Protein AF-A0A453BDG1-F1 (afdb_monomer)

Fo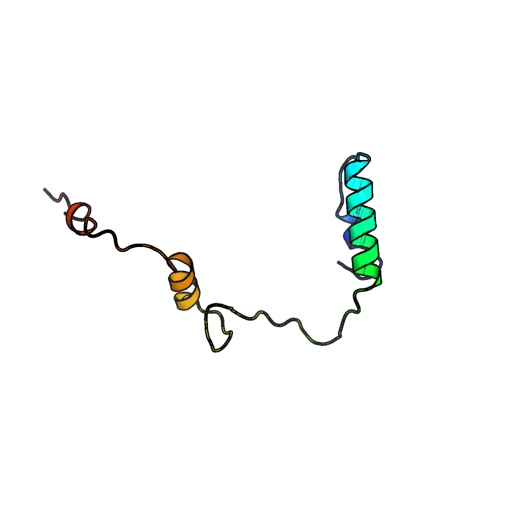ldseek 3Di:
DLPPPVVVVVPDDDQDPVNVVVVVVVVVVSVPDDDDPDDDDQFCPQDPVSDDDPVSVVVVVCVVPDDDPCPVVVPPPPDD

pLDDT: mean 79.81, std 10.91, range [48.06, 93.19]

Structure (mmCIF, N/CA/C/O backbone):
data_AF-A0A453BDG1-F1
#
_entry.id   AF-A0A453BDG1-F1
#
loop_
_atom_site.group_PDB
_atom_site.id
_atom_site.type_symbol
_atom_site.label_atom_id
_atom_site.label_alt_id
_atom_site.label_comp_id
_atom_site.label_asym_id
_atom_site.label_entity_id
_atom_site.label_seq_id
_atom_site.pdbx_PDB_ins_code
_atom_site.Cartn_x
_atom_site.Cartn_y
_atom_site.Cartn_z
_atom_site.occupancy
_atom_site.B_iso_or_equiv
_atom_site.auth_seq_id
_atom_site.auth_comp_id
_atom_site.auth_asym_id
_atom_site.auth_atom_id
_atom_site.pdbx_PDB_model_num
ATOM 1 N N . GLY A 1 1 ? -5.533 -0.535 16.663 1.00 60.09 1 GLY A N 1
ATOM 2 C CA . GLY A 1 1 ? -6.051 -0.941 15.350 1.00 60.09 1 GLY A CA 1
ATOM 3 C C . GLY A 1 1 ? -7.194 -1.908 15.542 1.00 60.09 1 GLY A C 1
ATOM 4 O O . GLY A 1 1 ? -8.289 -1.467 15.820 1.00 60.09 1 GLY A O 1
ATOM 5 N N . LEU A 1 2 ? -6.965 -3.218 15.482 1.00 67.19 2 LEU A N 1
ATOM 6 C CA . LEU A 1 2 ? -8.060 -4.201 15.570 1.00 67.19 2 LEU A CA 1
ATOM 7 C C . LEU A 1 2 ? -8.261 -4.791 16.972 1.00 67.1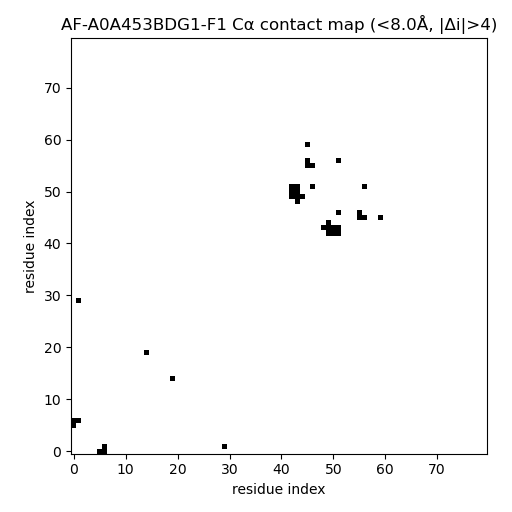9 2 LEU A C 1
ATOM 9 O O . LEU A 1 2 ? -9.387 -5.084 17.363 1.00 67.19 2 LEU A O 1
ATOM 13 N N . ASN A 1 3 ? -7.186 -4.885 17.763 1.00 67.75 3 ASN A N 1
ATOM 14 C CA . ASN A 1 3 ? -7.269 -5.374 19.136 1.00 67.75 3 ASN A CA 1
ATOM 15 C C . ASN A 1 3 ? -8.126 -4.432 20.006 1.00 67.75 3 ASN A C 1
ATOM 17 O O . ASN A 1 3 ? -7.999 -3.199 19.929 1.00 67.75 3 ASN A O 1
ATOM 21 N N . GLY A 1 4 ? -9.027 -5.018 20.797 1.00 71.31 4 GLY A N 1
ATOM 22 C CA . GLY A 1 4 ? -9.936 -4.300 21.693 1.00 71.31 4 GLY A CA 1
ATOM 23 C C . GLY A 1 4 ? -10.882 -3.318 20.993 1.00 71.31 4 GLY A C 1
ATOM 24 O O . GLY A 1 4 ? -11.189 -2.274 21.571 1.00 71.31 4 GLY A O 1
ATOM 25 N N . ASN A 1 5 ? -11.286 -3.599 19.745 1.00 74.38 5 ASN A N 1
ATOM 26 C CA . ASN A 1 5 ? -12.190 -2.761 18.939 1.00 74.38 5 ASN A CA 1
ATOM 27 C C . ASN A 1 5 ? -11.738 -1.294 18.824 1.00 74.38 5 ASN A C 1
ATOM 29 O O . ASN A 1 5 ? -12.554 -0.381 18.710 1.00 74.38 5 ASN A O 1
ATOM 33 N N . SER A 1 6 ? -10.423 -1.051 18.876 1.00 78.56 6 SER A N 1
ATOM 34 C CA . SER A 1 6 ? -9.869 0.307 18.828 1.00 78.56 6 SER A CA 1
ATOM 35 C C . SER A 1 6 ? -10.154 1.026 17.502 1.00 78.56 6 SER A C 1
ATOM 37 O O . SER A 1 6 ? -10.344 2.234 17.526 1.00 78.56 6 SER A O 1
ATOM 39 N N . TRP A 1 7 ? -10.304 0.295 16.393 1.00 80.88 7 TRP A N 1
ATOM 40 C CA . TRP A 1 7 ? -10.633 0.821 15.061 1.00 80.88 7 TRP A CA 1
ATOM 41 C C . TRP A 1 7 ? -11.958 1.585 15.020 1.00 80.88 7 TRP A C 1
ATOM 43 O O . TRP A 1 7 ? -12.107 2.524 14.247 1.00 80.88 7 TRP A O 1
ATOM 53 N N . ALA A 1 8 ? -12.925 1.206 15.861 1.00 81.38 8 ALA A N 1
ATOM 54 C CA . ALA A 1 8 ? -14.217 1.878 15.914 1.00 81.38 8 ALA A CA 1
ATOM 55 C C . ALA A 1 8 ? -14.112 3.282 16.534 1.00 81.38 8 ALA A C 1
ATOM 57 O O . ALA A 1 8 ? -14.972 4.120 16.282 1.00 81.38 8 ALA A O 1
ATOM 58 N N . ARG A 1 9 ? -13.064 3.551 17.329 1.00 80.12 9 ARG A N 1
ATOM 59 C CA . ARG A 1 9 ? -12.839 4.857 17.974 1.00 80.12 9 ARG A CA 1
ATOM 60 C C . ARG A 1 9 ? -12.298 5.911 17.012 1.00 80.12 9 ARG A C 1
ATOM 62 O O . ARG A 1 9 ? -12.479 7.096 17.265 1.00 80.12 9 ARG A O 1
ATOM 69 N N . ASP A 1 10 ? -11.670 5.476 15.923 1.00 77.38 10 ASP A N 1
ATOM 70 C CA . ASP A 1 10 ? -11.127 6.361 14.888 1.00 77.38 10 ASP A CA 1
ATOM 71 C C . ASP A 1 10 ? -12.239 6.921 13.974 1.00 77.38 10 ASP A C 1
ATOM 73 O O . ASP A 1 10 ? -12.005 7.810 13.158 1.00 77.38 10 ASP A O 1
ATOM 77 N N . ILE A 1 11 ? -13.477 6.433 14.126 1.00 78.50 11 ILE A N 1
ATOM 78 C CA . ILE A 1 11 ? -14.654 6.904 13.395 1.00 78.50 11 ILE A CA 1
ATOM 79 C C . ILE A 1 11 ? -15.230 8.124 14.127 1.00 78.50 11 ILE A C 1
ATOM 81 O O . ILE A 1 11 ? -16.119 8.008 14.968 1.00 78.50 11 ILE A O 1
ATOM 85 N N . GLN A 1 12 ? -14.703 9.307 13.815 1.00 71.31 12 GLN A N 1
ATOM 86 C CA . GLN A 1 12 ? -15.164 10.584 14.366 1.00 71.31 12 GLN A CA 1
ATOM 87 C C . GLN A 1 12 ? -16.056 11.315 13.356 1.00 71.31 12 GLN A C 1
ATOM 89 O O . GLN A 1 12 ? -15.551 12.060 12.523 1.00 71.31 12 GLN A O 1
ATOM 94 N N . ASP A 1 13 ? -17.375 11.095 13.406 1.00 73.50 13 ASP A N 1
ATOM 95 C CA . ASP A 1 13 ? -18.360 11.953 12.726 1.00 73.50 13 ASP A CA 1
ATOM 96 C C . ASP A 1 13 ? -19.800 11.660 13.192 1.00 73.50 13 ASP A C 1
ATOM 98 O O . ASP A 1 13 ? -20.072 10.617 13.793 1.00 73.50 13 ASP A O 1
ATOM 102 N N . ASN A 1 14 ? -20.750 12.538 12.861 1.00 72.62 14 ASN A N 1
ATOM 103 C CA . ASN A 1 14 ? -22.177 12.276 13.045 1.00 72.62 14 ASN A CA 1
ATOM 104 C C . ASN A 1 14 ? -22.635 11.173 12.067 1.00 72.62 14 ASN A C 1
ATOM 106 O O . ASN A 1 14 ? -22.728 11.365 10.847 1.00 72.62 14 ASN A O 1
ATOM 110 N N . LEU A 1 15 ? -22.864 9.973 12.601 1.00 72.00 15 LEU A N 1
ATOM 111 C CA . LEU A 1 15 ? -23.198 8.776 11.833 1.00 72.00 15 LEU A CA 1
ATOM 112 C C . LEU A 1 15 ? -24.682 8.788 11.443 1.00 72.00 15 LEU A C 1
ATOM 114 O O . LEU A 1 15 ? -25.538 8.283 12.163 1.00 72.00 15 LEU A O 1
ATOM 118 N N . GLY A 1 16 ? -24.994 9.335 10.266 1.00 81.00 16 GLY A N 1
ATOM 119 C CA . GLY A 1 16 ? -26.299 9.120 9.635 1.00 81.00 16 GLY A CA 1
ATOM 120 C C . GLY A 1 16 ? -26.578 7.628 9.382 1.00 81.00 16 GLY A C 1
ATOM 121 O O . GLY A 1 16 ? -25.651 6.818 9.305 1.00 81.00 16 GLY A O 1
ATOM 122 N N . LEU A 1 17 ? -27.851 7.260 9.192 1.00 80.50 17 LEU A N 1
ATOM 123 C CA . LEU A 1 17 ? -28.319 5.865 9.076 1.00 80.50 17 LEU A CA 1
ATOM 124 C C . LEU A 1 17 ? -27.503 5.012 8.080 1.00 80.50 17 LEU A C 1
ATOM 126 O O . LEU A 1 17 ? -27.190 3.854 8.346 1.00 80.50 17 LEU A O 1
ATOM 130 N N . HIS A 1 18 ? -27.104 5.602 6.950 1.00 81.94 18 HIS A N 1
AT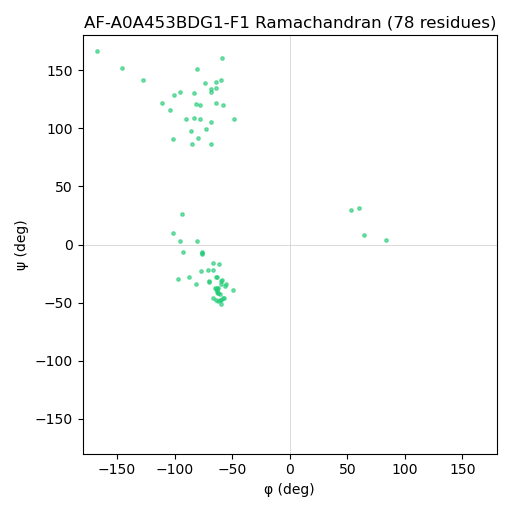OM 131 C CA . HIS A 1 18 ? -26.283 4.924 5.945 1.00 81.94 18 HIS A CA 1
ATOM 132 C C . HIS A 1 18 ? -24.894 4.523 6.474 1.00 81.94 18 HIS A C 1
ATOM 134 O O . HIS A 1 18 ? -24.426 3.414 6.218 1.00 81.94 18 HIS A O 1
ATOM 140 N N . LYS A 1 19 ? -24.252 5.395 7.262 1.00 81.88 19 LYS A N 1
ATOM 141 C CA . LYS A 1 19 ? -22.932 5.127 7.847 1.00 81.88 19 LYS A CA 1
ATOM 142 C C . LYS A 1 19 ? -23.002 4.044 8.931 1.00 81.88 19 LYS A C 1
ATOM 144 O O . LYS A 1 19 ? -22.072 3.254 9.051 1.00 81.88 19 LYS A O 1
ATOM 149 N N . ILE A 1 20 ? -24.120 3.944 9.659 1.00 84.88 20 ILE A N 1
ATOM 150 C CA . ILE A 1 20 ? -24.366 2.848 10.618 1.00 84.88 20 ILE A CA 1
ATOM 151 C C . ILE A 1 20 ? -24.409 1.495 9.893 1.00 84.88 20 ILE A C 1
ATOM 153 O O . ILE A 1 20 ? -23.822 0.522 10.362 1.00 84.88 20 ILE A O 1
ATOM 157 N N . GLY A 1 21 ? -25.049 1.436 8.720 1.00 87.31 21 GLY A N 1
ATOM 158 C CA . GLY A 1 21 ? -25.066 0.227 7.893 1.00 87.31 21 GLY A CA 1
ATOM 159 C C . GLY A 1 21 ? -23.660 -0.223 7.484 1.00 87.31 21 GLY A C 1
ATOM 160 O O . GLY A 1 21 ? -23.303 -1.385 7.672 1.00 87.31 21 GLY A O 1
ATOM 161 N N . GLN A 1 22 ? -22.834 0.707 6.998 1.00 87.00 22 GLN A N 1
ATOM 162 C CA . GLN A 1 22 ? -21.437 0.430 6.637 1.00 87.00 22 GLN A CA 1
ATOM 163 C C . GLN A 1 22 ? -20.599 -0.002 7.849 1.00 87.00 22 GLN A C 1
ATOM 165 O O . GLN A 1 22 ? -19.788 -0.924 7.754 1.00 87.00 22 GLN A O 1
ATOM 170 N N . TYR A 1 23 ? -20.831 0.616 9.009 1.00 86.19 23 TYR A N 1
ATOM 171 C CA . TYR A 1 23 ? -20.183 0.232 10.258 1.00 86.19 23 TYR A CA 1
ATOM 172 C C . TYR A 1 23 ? -20.502 -1.216 10.652 1.00 86.19 23 TYR A C 1
ATOM 174 O O . TYR A 1 23 ? -19.590 -1.987 10.945 1.00 86.19 23 TYR A O 1
ATOM 182 N N . LEU A 1 24 ? -21.778 -1.616 10.615 1.00 87.75 24 LEU A N 1
ATOM 183 C CA . LEU A 1 24 ? -22.189 -2.986 10.935 1.00 87.75 24 LEU A CA 1
ATOM 184 C C . LEU A 1 24 ? -21.585 -4.006 9.963 1.00 87.75 24 LEU A C 1
ATOM 186 O O . LEU A 1 24 ? -21.178 -5.088 10.387 1.00 87.75 24 LEU A O 1
ATOM 190 N N . GLN A 1 25 ? -21.480 -3.662 8.678 1.00 90.31 25 GLN A N 1
ATOM 191 C CA . GLN A 1 25 ? -20.812 -4.508 7.687 1.00 90.31 25 GLN A CA 1
ATOM 192 C C . GLN A 1 25 ? -19.331 -4.706 8.026 1.00 90.31 25 GLN A C 1
ATOM 194 O O . GLN A 1 25 ? -18.860 -5.844 8.071 1.00 90.31 25 GLN A O 1
ATOM 199 N N . LEU A 1 26 ? -18.609 -3.624 8.329 1.00 88.12 26 LEU A N 1
ATOM 200 C CA . LEU A 1 26 ? -17.209 -3.693 8.752 1.00 88.12 26 LEU A CA 1
ATOM 201 C C . LEU A 1 26 ? -17.044 -4.503 10.038 1.00 88.12 26 LEU A C 1
ATOM 203 O O . LEU A 1 26 ? -16.157 -5.349 10.116 1.00 88.12 26 LEU A O 1
ATOM 207 N N . TRP A 1 27 ? -17.930 -4.308 11.015 1.00 86.56 27 TRP A N 1
ATOM 208 C CA . TRP A 1 27 ? -17.921 -5.070 12.260 1.00 86.56 27 TRP A CA 1
ATOM 209 C C . TRP A 1 27 ? -18.038 -6.577 12.011 1.00 86.56 27 TRP A C 1
ATOM 211 O O . TRP A 1 27 ? -17.264 -7.358 12.563 1.00 86.56 27 TRP A O 1
ATOM 221 N N . GLN A 1 28 ? -18.968 -6.996 11.148 1.00 88.88 28 GLN A N 1
ATOM 222 C CA . GLN A 1 28 ? -19.153 -8.407 10.794 1.00 88.88 28 GLN A CA 1
ATOM 223 C C . GLN A 1 28 ? -17.930 -9.005 10.088 1.00 88.88 28 GLN A C 1
ATOM 225 O O . GLN A 1 28 ? -17.583 -10.158 10.341 1.00 88.88 28 GLN A O 1
ATOM 230 N N . ILE A 1 29 ? -17.265 -8.236 9.225 1.00 88.31 29 ILE A N 1
ATOM 231 C CA . ILE A 1 29 ? -16.038 -8.670 8.544 1.00 88.31 29 ILE A CA 1
ATOM 232 C C . ILE A 1 29 ? -14.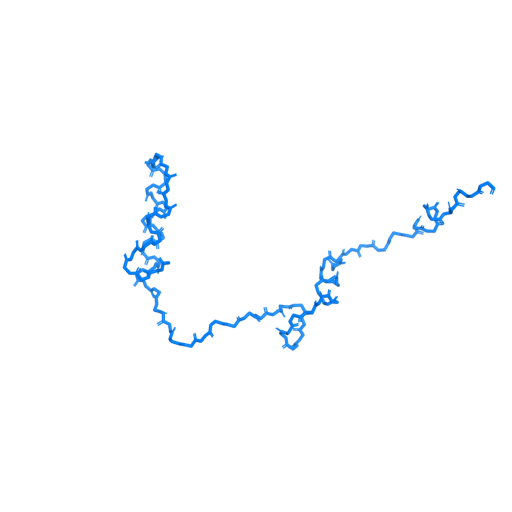902 -8.836 9.560 1.00 88.31 29 ILE A C 1
ATOM 234 O O . ILE A 1 29 ? -14.233 -9.868 9.572 1.00 88.31 29 ILE A O 1
ATOM 238 N N . MET A 1 30 ? -14.722 -7.864 10.457 1.00 85.81 30 MET A N 1
ATOM 239 C CA . MET A 1 30 ? -13.658 -7.897 11.464 1.00 85.81 30 MET A CA 1
ATOM 240 C C . MET A 1 30 ? -13.836 -9.038 12.467 1.00 85.81 30 MET A C 1
ATOM 242 O O . MET A 1 30 ? -12.858 -9.685 12.817 1.00 85.81 30 MET A O 1
ATOM 246 N N . GLN A 1 31 ? -15.073 -9.348 12.871 1.00 83.62 31 GLN A N 1
ATOM 247 C CA . GLN A 1 31 ? -15.380 -10.495 13.741 1.00 83.62 31 GLN A CA 1
ATOM 248 C C . GLN A 1 31 ? -14.954 -11.841 13.139 1.00 83.62 31 GLN A C 1
ATOM 250 O O . GLN A 1 31 ? -14.620 -12.763 13.873 1.00 83.62 31 GLN A O 1
ATOM 255 N N . ARG A 1 32 ? -14.990 -11.961 11.809 1.00 83.56 32 ARG A N 1
ATOM 256 C CA . ARG A 1 32 ? -14.636 -13.190 11.081 1.00 83.56 32 ARG A CA 1
ATOM 257 C C . ARG A 1 32 ? -13.172 -13.230 10.651 1.00 83.56 32 ARG A C 1
ATOM 259 O O . ARG A 1 32 ? -12.736 -14.231 10.094 1.00 83.56 32 ARG A O 1
ATOM 266 N N . THR A 1 33 ? -12.435 -12.141 10.852 1.00 82.00 33 THR A N 1
ATOM 267 C CA . THR A 1 33 ? -11.039 -12.035 10.433 1.00 82.00 33 THR A CA 1
ATOM 268 C C . THR A 1 33 ? -10.147 -12.518 11.567 1.00 82.00 33 THR A C 1
ATOM 270 O O . THR A 1 33 ? -9.996 -11.842 12.583 1.00 82.00 33 THR A O 1
ATOM 273 N N . GLU A 1 34 ? -9.540 -13.687 11.395 1.00 81.38 34 GLU A N 1
ATOM 274 C CA . GLU A 1 34 ? -8.541 -14.193 12.332 1.00 81.38 34 GLU A CA 1
ATOM 275 C C . GLU A 1 34 ? -7.180 -13.559 12.031 1.00 81.38 34 GLU A C 1
ATOM 277 O O . GLU A 1 34 ? -6.645 -13.666 10.926 1.00 81.38 34 GLU A O 1
ATOM 282 N N . LEU A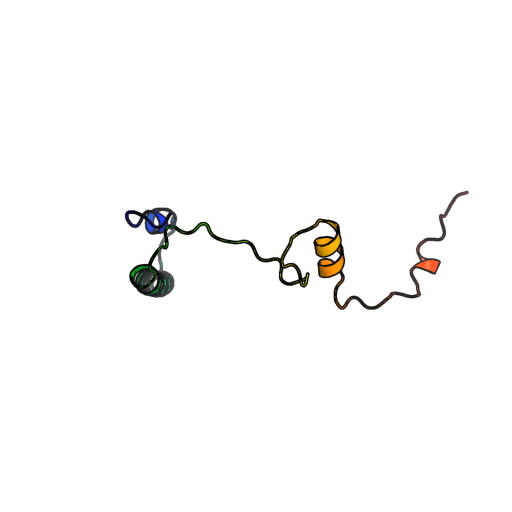 1 35 ? -6.617 -12.869 13.023 1.00 80.31 35 LEU A N 1
ATOM 283 C CA . LEU A 1 35 ? -5.268 -12.324 12.934 1.00 80.31 35 LEU A CA 1
ATOM 284 C C . LEU A 1 35 ? -4.259 -13.449 13.156 1.00 80.31 35 LEU A C 1
ATOM 286 O O . LEU A 1 35 ? -4.220 -14.067 14.219 1.00 80.31 35 LEU A O 1
ATOM 290 N N . SER A 1 36 ? -3.420 -13.682 12.154 1.00 83.06 36 SER A N 1
ATOM 291 C CA . SER A 1 36 ? -2.259 -14.553 12.288 1.00 83.06 36 SER A CA 1
ATOM 292 C C . SER A 1 36 ? -1.107 -13.809 12.970 1.00 83.06 36 SER A C 1
ATOM 294 O O . SER A 1 36 ? -0.958 -12.596 12.829 1.00 83.06 36 SER A O 1
ATOM 296 N N . THR A 1 37 ? -0.250 -14.542 13.680 1.00 84.00 37 THR A N 1
ATOM 297 C CA . THR A 1 37 ? 1.019 -14.024 14.220 1.00 84.00 37 THR A CA 1
ATOM 298 C C . THR A 1 37 ? 2.101 -13.878 13.149 1.00 84.00 37 THR A C 1
ATOM 300 O O . THR A 1 37 ? 3.168 -13.322 13.412 1.00 84.00 37 THR A O 1
ATOM 303 N N . THR A 1 38 ? 1.852 -14.375 11.935 1.00 87.94 38 THR A N 1
ATOM 304 C CA . THR A 1 38 ? 2.762 -14.204 10.803 1.00 87.94 38 THR A CA 1
ATOM 305 C C . THR A 1 38 ? 2.793 -12.744 10.357 1.00 87.94 38 THR A C 1
ATOM 307 O O . THR A 1 38 ? 1.725 -12.164 10.168 1.00 87.94 38 THR A O 1
ATOM 310 N N . PRO A 1 39 ? 3.978 -12.160 10.115 1.00 85.62 39 PRO A N 1
ATOM 311 C CA . PRO A 1 39 ? 4.066 -10.798 9.614 1.00 85.62 39 PRO A CA 1
ATOM 312 C C . PRO A 1 39 ? 3.440 -10.690 8.222 1.00 85.62 39 PRO A C 1
ATOM 314 O O . PRO A 1 39 ? 3.654 -11.556 7.365 1.00 85.62 39 PRO A O 1
ATOM 317 N N . ASP A 1 40 ? 2.713 -9.596 7.994 1.00 87.19 40 ASP A N 1
ATOM 318 C CA . ASP A 1 40 ? 2.168 -9.266 6.682 1.00 87.19 40 ASP A CA 1
ATOM 319 C C . ASP A 1 40 ? 3.292 -9.108 5.653 1.00 87.19 40 ASP A C 1
ATOM 321 O O . ASP A 1 40 ? 4.369 -8.572 5.934 1.00 87.19 40 ASP A O 1
ATOM 325 N N . ARG A 1 41 ? 3.035 -9.576 4.429 1.00 85.06 41 ARG A N 1
ATOM 326 C CA . ARG A 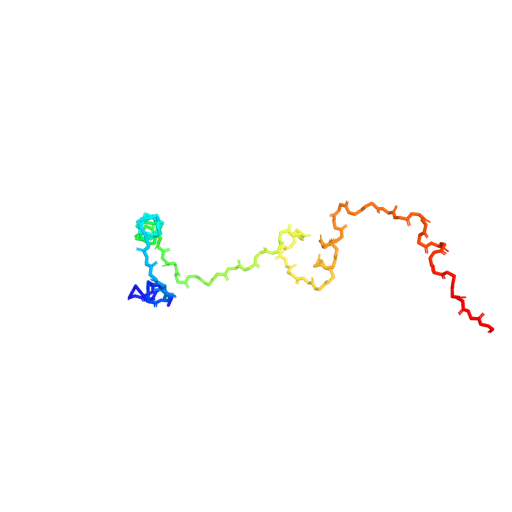1 41 ? 3.985 -9.487 3.317 1.00 85.06 41 ARG A CA 1
ATOM 327 C C . ARG A 1 41 ? 3.470 -8.515 2.271 1.00 85.06 41 ARG A C 1
ATOM 329 O O . ARG A 1 41 ? 2.408 -8.722 1.691 1.00 85.06 41 ARG A O 1
ATOM 336 N N . LEU A 1 42 ? 4.262 -7.489 1.983 1.00 86.12 42 LEU A N 1
ATOM 337 C CA . LEU A 1 42 ? 3.999 -6.586 0.870 1.00 86.12 42 LEU A CA 1
ATOM 338 C C . LEU A 1 42 ? 4.542 -7.224 -0.413 1.00 86.12 42 LEU A C 1
ATOM 340 O O . LEU A 1 42 ? 5.752 -7.332 -0.593 1.00 86.12 42 LEU A O 1
ATOM 344 N N . ILE A 1 43 ? 3.640 -7.670 -1.290 1.00 90.69 43 ILE A N 1
ATOM 345 C CA . ILE A 1 43 ? 3.989 -8.312 -2.563 1.00 90.69 43 ILE A CA 1
ATOM 346 C C . ILE A 1 43 ? 3.768 -7.313 -3.698 1.00 90.69 43 ILE A C 1
ATOM 348 O O . ILE A 1 43 ? 2.643 -6.883 -3.968 1.00 90.69 43 ILE A O 1
ATOM 352 N N . TRP A 1 44 ? 4.846 -6.943 -4.383 1.00 93.19 44 TRP A N 1
ATOM 353 C CA . TRP A 1 44 ? 4.804 -6.046 -5.529 1.00 93.19 44 TRP A CA 1
ATOM 354 C C . TRP A 1 44 ? 4.330 -6.780 -6.785 1.00 93.19 44 TRP A C 1
ATOM 356 O O . TRP A 1 44 ? 5.052 -7.577 -7.374 1.00 93.19 44 TRP A O 1
ATOM 366 N N . ARG A 1 45 ? 3.099 -6.495 -7.221 1.00 91.25 45 ARG A N 1
ATOM 367 C CA . ARG A 1 45 ? 2.432 -7.219 -8.323 1.00 91.25 45 ARG A CA 1
ATOM 368 C C . ARG A 1 45 ? 3.076 -7.026 -9.701 1.00 91.25 45 ARG A C 1
ATOM 370 O O . ARG A 1 45 ? 2.765 -7.783 -10.613 1.00 91.25 45 ARG A O 1
ATOM 377 N N . TRP A 1 46 ? 3.932 -6.019 -9.858 1.00 86.88 46 TRP A N 1
ATOM 378 C CA . TRP A 1 46 ? 4.528 -5.646 -11.144 1.00 86.88 46 TRP A CA 1
ATOM 379 C C . TRP A 1 46 ? 5.908 -6.269 -11.385 1.00 86.88 46 TRP A C 1
ATOM 381 O O . TRP A 1 46 ? 6.533 -5.999 -12.408 1.00 86.88 46 TRP A O 1
ATOM 391 N N . THR A 1 47 ? 6.399 -7.106 -10.468 1.00 89.19 47 THR A N 1
ATOM 392 C CA . THR A 1 47 ? 7.611 -7.912 -10.663 1.00 89.19 47 THR A CA 1
ATOM 393 C C . THR A 1 47 ? 7.319 -9.379 -10.369 1.00 89.19 47 THR A C 1
ATOM 395 O O . THR A 1 47 ? 6.614 -9.708 -9.419 1.00 89.19 47 THR A O 1
ATOM 398 N N . ALA A 1 48 ? 7.901 -10.287 -11.160 1.00 87.69 48 ALA A N 1
ATOM 399 C CA . ALA A 1 48 ? 7.762 -11.729 -10.929 1.00 87.69 48 ALA A CA 1
ATOM 400 C C . ALA A 1 48 ? 8.363 -12.171 -9.582 1.00 87.69 48 ALA A C 1
ATOM 402 O O . ALA A 1 48 ? 7.893 -13.127 -8.976 1.00 87.69 48 ALA A O 1
ATOM 403 N N . SER A 1 49 ? 9.375 -11.446 -9.088 1.00 87.88 49 SER A N 1
ATOM 404 C CA . SER A 1 49 ? 9.964 -11.670 -7.764 1.00 87.88 49 SER A CA 1
ATOM 405 C C . SER A 1 49 ? 9.106 -11.139 -6.612 1.00 87.88 49 SER A C 1
ATOM 407 O O . SER A 1 49 ? 9.478 -11.317 -5.453 1.00 87.88 49 SER A O 1
ATOM 409 N N . GLY A 1 50 ? 8.010 -10.423 -6.890 1.00 90.12 50 GLY A N 1
ATOM 410 C CA . GLY A 1 50 ? 7.176 -9.793 -5.867 1.00 90.12 50 GLY A CA 1
ATOM 411 C C . GLY A 1 50 ? 7.884 -8.690 -5.074 1.00 90.12 50 GLY A C 1
ATOM 412 O O . GLY A 1 50 ? 7.350 -8.218 -4.073 1.00 90.12 50 GLY A O 1
ATOM 413 N N . THR A 1 51 ? 9.090 -8.287 -5.483 1.00 91.25 51 THR A N 1
ATOM 414 C CA . THR A 1 51 ? 9.926 -7.327 -4.755 1.00 91.25 51 THR A CA 1
ATOM 415 C C . THR A 1 51 ? 9.717 -5.923 -5.301 1.00 91.25 51 THR A C 1
ATOM 417 O O . THR A 1 51 ? 9.779 -5.703 -6.515 1.00 91.25 51 THR A O 1
ATOM 420 N N . TYR A 1 52 ? 9.499 -4.971 -4.397 1.00 91.44 52 TYR A N 1
ATOM 421 C CA . TYR A 1 52 ? 9.402 -3.557 -4.731 1.00 91.44 52 TYR A CA 1
ATOM 422 C C . TYR A 1 52 ? 10.776 -2.966 -5.066 1.00 91.44 52 TYR A C 1
ATOM 424 O O . TYR A 1 52 ? 11.764 -3.210 -4.376 1.00 91.44 52 TYR A O 1
ATOM 432 N N . SER A 1 53 ? 10.823 -2.120 -6.092 1.00 91.19 53 SER A N 1
ATOM 433 C CA . SER A 1 53 ? 11.962 -1.245 -6.365 1.00 91.19 53 SER A CA 1
ATOM 434 C C . SER A 1 53 ? 11.477 0.075 -6.956 1.00 91.19 53 SER A C 1
ATOM 436 O O . SER A 1 53 ? 10.456 0.111 -7.643 1.00 91.19 53 SER A O 1
ATOM 438 N N . ALA A 1 54 ? 12.226 1.163 -6.750 1.00 93.19 54 ALA A N 1
ATOM 439 C CA . ALA A 1 54 ? 11.895 2.455 -7.360 1.00 93.19 54 ALA A CA 1
ATOM 440 C C . ALA A 1 54 ? 11.796 2.358 -8.897 1.00 93.19 54 ALA A C 1
ATOM 442 O O . ALA A 1 54 ? 10.914 2.954 -9.508 1.00 93.19 54 ALA A O 1
ATOM 443 N N . GLN A 1 55 ? 12.645 1.531 -9.514 1.00 90.56 55 GLN A N 1
ATOM 444 C CA . GLN A 1 55 ? 12.628 1.252 -10.950 1.00 90.56 55 GLN A CA 1
ATOM 445 C C . GLN A 1 55 ? 11.336 0.554 -11.407 1.00 90.56 55 GLN A C 1
ATOM 447 O O . GLN A 1 55 ? 10.728 0.952 -12.403 1.00 90.56 55 GLN A O 1
ATOM 452 N N . SER A 1 56 ? 10.906 -0.494 -10.701 1.00 90.94 56 SER A N 1
ATOM 453 C CA . SER A 1 56 ? 9.680 -1.219 -11.055 1.00 90.94 56 SER A CA 1
ATOM 454 C C . SER A 1 56 ? 8.425 -0.389 -10.778 1.00 90.94 56 SER A C 1
ATOM 456 O O . SER A 1 56 ? 7.478 -0.459 -11.554 1.00 90.94 56 SER A O 1
ATOM 458 N N . CYS A 1 57 ? 8.446 0.458 -9.746 1.00 91.88 57 CYS A N 1
ATOM 459 C CA . CYS A 1 57 ? 7.426 1.475 -9.492 1.00 91.88 57 CYS A CA 1
ATOM 460 C C . CYS A 1 57 ? 7.312 2.460 -10.657 1.00 91.88 57 CYS A C 1
ATOM 462 O O . CYS A 1 57 ? 6.233 2.628 -11.218 1.00 91.88 57 CYS A O 1
ATOM 464 N N . TYR A 1 58 ? 8.437 3.035 -11.089 1.00 91.19 58 TYR A N 1
ATOM 465 C CA . TYR A 1 58 ? 8.466 3.940 -12.235 1.00 91.19 58 TYR A CA 1
ATOM 466 C C . TYR A 1 58 ? 7.901 3.267 -13.492 1.00 91.19 58 TYR A C 1
ATOM 468 O O . TYR A 1 58 ? 7.041 3.822 -14.166 1.00 91.19 58 TYR A O 1
ATOM 476 N N . THR A 1 59 ? 8.316 2.029 -13.760 1.00 87.69 59 THR A N 1
ATOM 477 C CA . THR A 1 59 ? 7.822 1.256 -14.908 1.00 87.69 59 THR A CA 1
ATOM 478 C C . THR A 1 59 ? 6.313 0.999 -14.818 1.00 87.69 59 THR A C 1
ATOM 480 O O . THR A 1 59 ? 5.612 1.141 -15.817 1.00 87.69 59 THR A O 1
ATOM 483 N N . ALA A 1 60 ? 5.794 0.671 -13.630 1.00 90.25 60 ALA A N 1
ATOM 484 C CA . ALA A 1 60 ? 4.366 0.456 -13.398 1.00 90.25 60 ALA A CA 1
ATOM 485 C C . ALA A 1 60 ? 3.535 1.732 -13.614 1.00 90.25 60 ALA A C 1
ATOM 487 O O . ALA A 1 60 ? 2.455 1.659 -14.194 1.00 90.25 60 ALA A O 1
ATOM 488 N N . THR A 1 61 ? 4.045 2.903 -13.221 1.00 89.00 61 THR A N 1
ATOM 489 C C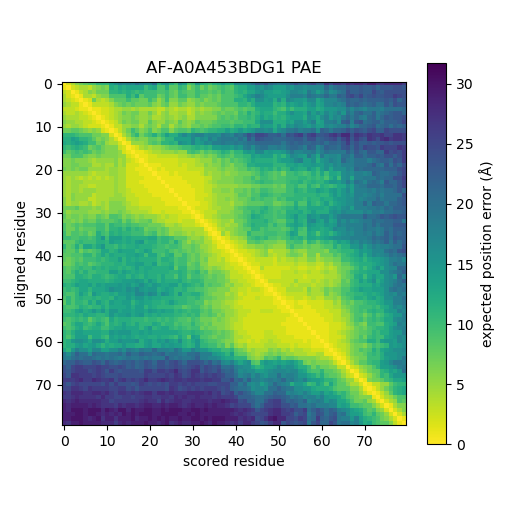A . THR A 1 61 ? 3.370 4.199 -13.430 1.00 89.00 61 THR A CA 1
ATOM 490 C C . THR A 1 61 ? 3.119 4.496 -14.908 1.00 89.00 61 THR A C 1
ATOM 492 O O . THR A 1 61 ? 2.101 5.090 -15.255 1.00 89.00 61 THR A O 1
ATOM 495 N N . PHE A 1 62 ? 4.022 4.061 -15.788 1.00 85.56 62 PHE A N 1
ATOM 496 C CA . PHE A 1 62 ? 3.901 4.242 -17.238 1.00 85.56 62 PHE A CA 1
ATOM 497 C C . PHE A 1 62 ? 3.423 2.980 -17.965 1.00 85.56 62 PHE A C 1
ATOM 499 O O . PHE A 1 62 ? 3.432 2.933 -19.198 1.00 85.56 62 PHE A O 1
ATOM 506 N N . HIS A 1 63 ? 2.982 1.955 -17.234 1.00 84.12 63 HIS A N 1
ATOM 507 C CA . HIS A 1 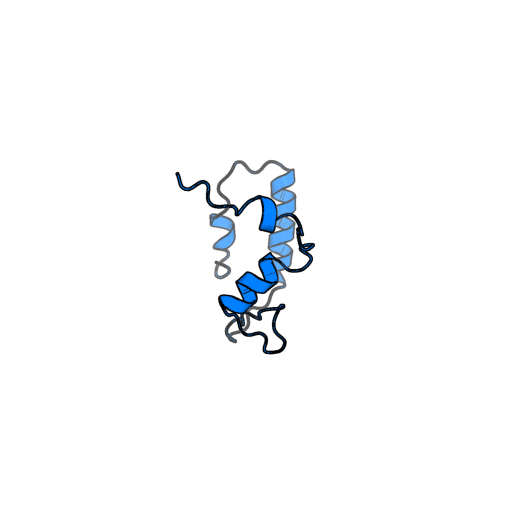63 ? 2.466 0.734 -17.832 1.00 84.12 63 HIS A CA 1
ATOM 508 C C . HIS A 1 63 ? 1.185 1.034 -18.627 1.00 84.12 63 HIS A C 1
ATOM 510 O O . HIS A 1 63 ? 0.205 1.539 -18.084 1.00 84.12 63 HIS A O 1
ATOM 516 N N . GLY A 1 64 ? 1.187 0.725 -19.926 1.00 82.00 64 GLY A N 1
ATOM 517 C CA . GLY A 1 64 ? 0.086 1.065 -20.838 1.00 82.00 64 GLY A CA 1
ATOM 518 C C . GLY A 1 64 ? 0.143 2.489 -21.404 1.00 82.00 64 GLY A C 1
ATOM 519 O O . GLY A 1 64 ? -0.755 2.881 -22.147 1.00 82.00 64 GLY A O 1
ATOM 520 N N . SER A 1 65 ? 1.193 3.260 -21.105 1.00 82.75 65 SER A N 1
ATOM 521 C CA . SER A 1 65 ? 1.428 4.542 -21.766 1.00 82.75 65 SER A CA 1
ATOM 522 C C . SER A 1 65 ? 1.797 4.321 -23.234 1.00 82.75 65 SER A C 1
ATOM 524 O O . SER A 1 65 ? 2.659 3.506 -23.569 1.00 82.75 65 SER A O 1
ATOM 526 N N . THR A 1 66 ? 1.146 5.055 -24.130 1.00 77.00 66 THR A N 1
ATOM 527 C CA . THR A 1 66 ? 1.487 5.060 -25.552 1.00 77.00 66 THR A CA 1
ATOM 528 C C . THR A 1 66 ? 2.641 6.023 -25.801 1.00 77.00 66 THR A C 1
ATOM 530 O O . THR A 1 66 ? 2.585 7.183 -25.390 1.00 77.00 66 THR A O 1
ATOM 533 N N . GLY A 1 67 ? 3.673 5.571 -26.516 1.00 71.19 67 GLY A N 1
ATOM 534 C CA . GLY A 1 67 ? 4.800 6.421 -26.892 1.00 71.19 67 GLY A CA 1
ATOM 535 C C . GLY A 1 67 ? 4.349 7.643 -27.698 1.00 71.19 67 GLY A C 1
ATOM 536 O O . GLY A 1 67 ? 3.778 7.521 -28.781 1.00 71.19 67 GLY A O 1
ATOM 537 N N . CYS A 1 68 ? 4.631 8.837 -27.183 1.00 68.88 68 CYS A N 1
ATOM 538 C CA . CYS A 1 68 ? 4.342 10.092 -27.862 1.00 68.88 68 CYS A CA 1
ATOM 539 C C . CYS A 1 68 ? 5.499 10.447 -28.807 1.00 68.88 68 CYS A C 1
ATOM 541 O O . CYS A 1 68 ? 6.503 10.997 -28.369 1.00 68.88 68 CYS A O 1
ATOM 543 N N . HIS A 1 69 ? 5.393 10.144 -30.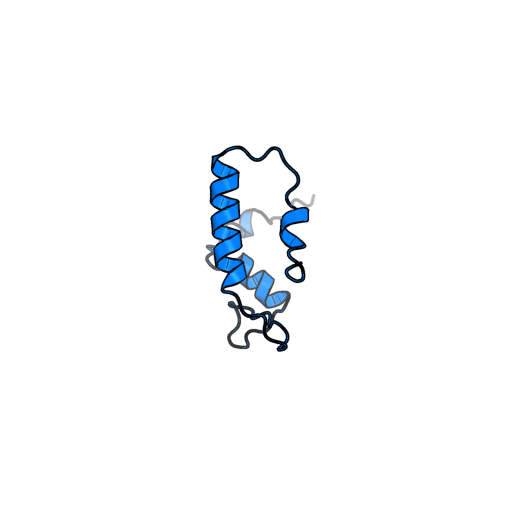105 1.00 62.44 69 HIS A N 1
ATOM 544 C CA . HIS A 1 69 ? 6.459 10.411 -31.090 1.00 62.44 69 HIS A CA 1
ATOM 545 C C . HIS A 1 69 ? 6.817 11.904 -31.245 1.00 62.44 69 HIS A C 1
ATOM 547 O O . HIS A 1 69 ? 7.896 12.230 -31.743 1.00 62.44 69 HIS A O 1
ATOM 553 N N . SER A 1 70 ? 5.954 12.816 -30.786 1.00 61.44 70 SER A N 1
ATOM 554 C CA . SER A 1 70 ? 6.200 14.262 -30.777 1.00 61.44 70 SER A CA 1
ATOM 555 C C . SER A 1 70 ? 7.071 14.737 -29.608 1.00 61.44 70 SER A C 1
ATOM 557 O O . SER A 1 70 ? 7.364 15.928 -29.531 1.00 61.44 70 SER A O 1
ATOM 559 N N . TRP A 1 71 ? 7.586 13.844 -28.748 1.00 64.19 71 TRP A N 1
ATOM 560 C CA . TRP A 1 71 ? 8.547 14.220 -27.698 1.00 64.19 71 TRP A CA 1
ATOM 561 C C . TRP A 1 71 ? 9.787 14.938 -28.265 1.00 64.19 71 TRP A C 1
ATOM 563 O O . TRP A 1 71 ? 10.284 15.887 -27.662 1.00 64.19 71 TRP A O 1
ATOM 573 N N . LYS A 1 72 ? 10.225 14.562 -29.477 1.00 60.47 72 LYS A N 1
ATOM 574 C CA . LYS A 1 72 ? 11.322 15.222 -30.210 1.00 60.47 72 LYS A CA 1
ATOM 575 C C . LYS A 1 72 ? 11.004 16.660 -30.646 1.00 60.47 72 LYS A C 1
ATOM 577 O O . LYS A 1 72 ? 11.926 17.420 -30.919 1.00 60.47 72 LYS A O 1
ATOM 582 N N . LEU A 1 73 ? 9.724 17.028 -30.744 1.00 63.03 73 LEU A N 1
ATOM 583 C CA . LEU A 1 73 ? 9.285 18.381 -31.108 1.00 63.03 73 LEU A CA 1
ATOM 584 C C . LEU A 1 73 ? 9.174 19.298 -29.884 1.00 63.03 73 LEU A C 1
ATOM 586 O O . LEU A 1 73 ? 9.365 20.501 -30.016 1.00 63.03 73 LEU A O 1
ATOM 590 N N . ILE A 1 74 ? 8.905 18.729 -28.706 1.00 61.88 74 ILE A N 1
ATOM 591 C CA . ILE A 1 74 ? 8.758 19.472 -27.445 1.00 61.88 74 ILE A CA 1
ATOM 592 C C . ILE A 1 74 ? 10.132 19.793 -26.834 1.00 61.88 74 ILE A C 1
ATOM 594 O O . ILE A 1 74 ? 10.322 20.866 -26.274 1.00 61.88 74 ILE A O 1
ATOM 598 N N . TRP A 1 75 ? 11.116 18.902 -26.997 1.00 59.41 75 TRP A N 1
ATOM 599 C CA . TRP A 1 75 ? 12.463 19.045 -26.424 1.00 59.41 75 TRP A CA 1
ATOM 600 C C . TRP A 1 75 ? 13.497 19.698 -27.356 1.00 59.41 75 TRP A C 1
ATOM 602 O O . TRP A 1 75 ? 14.698 19.479 -27.201 1.00 59.41 75 TRP A O 1
ATOM 612 N N . LYS A 1 76 ? 13.081 20.533 -28.317 1.00 58.91 76 LYS A N 1
ATOM 613 C CA . LYS A 1 76 ? 14.027 21.501 -28.889 1.00 58.91 76 LYS A CA 1
ATOM 614 C C . LYS A 1 76 ? 14.255 22.571 -27.831 1.00 58.91 76 LYS A C 1
ATOM 616 O O . LYS A 1 76 ? 13.413 23.449 -27.669 1.00 58.91 76 LYS A O 1
ATOM 621 N N . CYS A 1 77 ? 15.364 22.465 -27.097 1.00 57.31 77 CYS A N 1
ATOM 622 C CA . CYS A 1 77 ? 15.860 23.542 -26.250 1.00 57.31 77 CYS A CA 1
ATOM 623 C C . CYS A 1 77 ? 15.854 24.830 -27.077 1.00 57.31 77 CYS A C 1
ATOM 625 O O . CYS A 1 77 ? 16.648 24.982 -28.004 1.00 57.31 77 CYS A O 1
ATOM 627 N N . TRP A 1 78 ? 14.925 25.729 -26.766 1.00 58.56 78 TRP A N 1
ATOM 628 C CA . TRP A 1 78 ? 15.043 27.126 -27.141 1.00 58.56 78 TRP A CA 1
ATOM 629 C C . TRP A 1 78 ? 16.191 27.690 -26.305 1.00 58.56 78 TRP A C 1
ATOM 631 O O . TRP A 1 78 ? 15.988 28.156 -25.188 1.00 58.56 78 TRP A O 1
ATOM 641 N N . ALA A 1 79 ? 17.408 27.546 -26.817 1.00 48.06 79 ALA A N 1
ATOM 642 C CA . ALA A 1 79 ? 18.551 28.330 -26.387 1.00 48.06 79 ALA A CA 1
ATOM 643 C C . ALA A 1 79 ? 18.763 29.438 -27.437 1.00 48.06 79 ALA A C 1
ATOM 645 O O . ALA A 1 79 ? 18.757 29.109 -28.629 1.00 48.06 79 ALA A O 1
ATOM 646 N N . PRO A 1 80 ? 18.877 30.717 -27.032 1.00 58.69 80 PRO A N 1
ATOM 647 C CA . PRO A 1 80 ? 19.406 31.768 -27.894 1.00 58.69 80 PRO A CA 1
ATOM 648 C C . PRO A 1 80 ? 20.903 31.574 -28.166 1.00 58.69 80 PRO A C 1
ATOM 650 O O . PRO A 1 80 ? 21.578 30.904 -27.348 1.00 58.69 80 PRO A O 1
#

Solvent-accessible surface area (backbone atoms only — not comparable to full-atom values): 5399 Å² total; per-residue (Å²): 92,72,70,90,61,42,53,65,69,74,64,83,71,91,72,49,75,70,52,50,54,53,49,52,53,51,50,57,52,55,76,71,55,80,83,67,93,67,80,88,78,86,68,29,87,88,37,97,81,27,60,81,45,75,66,55,52,55,51,56,74,50,62,89,63,76,85,65,83,60,56,74,71,71,67,60,78,88,69,134

Mean predicted aligned error: 12.19 Å

Radius of gyration: 23.41 Å; Cα contacts (8 Å, |Δi|>4): 19; chains: 1; bounding box: 48×46×53 Å

Sequence (80 aa):
GLNGNSWARDIQDNLGLHKIGQYLQLWQIMQRTELSTTPDRLIWRWTASGTYSAQSCYTATFHGSTGCHSWKLIWKCWAP

Secondary structure (DSSP, 8-state):
--GGGGGGGG--S---HHHHHHHHHHHHHHHH-PPPSSPP----TTSTT----HHHHHHHHTTTPPP-TTHHHHT-----

Organism: Aegilops tauschii subsp. strangulata (NCBI:txid200361)